Protein AF-A0A945GZ83-F1 (afdb_monomer)

Sequence (172 aa):
MYFPNFFFCGIYFLYLLNDWTFKREKIADWLWWLSKNELFYLAGDCKKDGDCCCRLDLYHNQQLVDTQEKYDELVKSNYTYKRFVPAHTSNKKIAYFNCILLKNGTCQDYSRRPAVCKNFPFSYFLKHSKLPSVCGYTIELKKLNFKIRNKSLQNRIQNMLYLEQERKKSAK

Foldseek 3Di:
DDDFPVVLVVLLVQLVVCVVPPVDPVSVVVSLLVCLVVWKDKDFDFPQQCPLQPFAFDDDPNDTQFAPVSQVVVCVVPVLSVQWDFDADPVRTGRGTGGVQQDPRGRVPVPPDDPSVVCPPVVVCSVPVAHPLDGRIAMDTDDGPDDRPNPSSVVSVVVSVVVRVVSVVSND

Nearest PDB structures (foldseek):
  4r5g-assembly2_A  TM=3.304E-01  e=9.792E+00  Escherichia coli K-12

Radius of gyration: 18.84 Å; Cα contacts (8 Å, |Δi|>4): 181; chains: 1; bounding box: 48×43×45 Å

pLDDT: mean 88.76, std 8.74, range [30.98, 96.44]

Structure (mmCIF, N/CA/C/O backbone):
data_AF-A0A945GZ83-F1
#
_entry.id   AF-A0A945GZ83-F1
#
loop_
_atom_site.group_PDB
_atom_site.id
_atom_site.type_symbol
_atom_site.label_atom_id
_atom_site.label_alt_id
_atom_site.label_comp_id
_atom_site.label_asym_id
_atom_site.label_entity_id
_atom_site.label_seq_id
_atom_site.pdbx_PDB_ins_code
_atom_site.Cartn_x
_atom_site.Cartn_y
_atom_site.Cartn_z
_atom_site.occupancy
_atom_site.B_iso_or_equiv
_atom_site.auth_seq_id
_atom_site.auth_comp_id
_atom_site.auth_asym_id
_atom_site.auth_atom_id
_atom_site.pdbx_PDB_model_num
ATOM 1 N N . MET A 1 1 ? 12.612 13.193 -24.553 1.00 30.98 1 MET A N 1
ATOM 2 C CA . MET A 1 1 ? 13.221 14.101 -23.558 1.00 30.98 1 MET A CA 1
ATOM 3 C C . MET A 1 1 ? 12.315 14.088 -22.328 1.00 30.98 1 MET A C 1
ATOM 5 O O . MET A 1 1 ? 11.289 14.748 -22.334 1.00 30.98 1 MET A O 1
ATOM 9 N N . TYR A 1 2 ? 12.581 13.217 -21.348 1.00 41.03 2 TYR A N 1
ATOM 10 C CA . TYR A 1 2 ? 11.749 13.118 -20.139 1.00 41.03 2 TYR A CA 1
ATOM 11 C C . TYR A 1 2 ? 12.243 14.159 -19.132 1.00 41.03 2 TYR A C 1
ATOM 13 O O . TYR A 1 2 ? 13.334 14.010 -18.578 1.00 41.03 2 TYR A O 1
ATOM 21 N N . PHE A 1 3 ? 11.476 15.236 -18.953 1.00 42.88 3 PHE A N 1
ATOM 22 C CA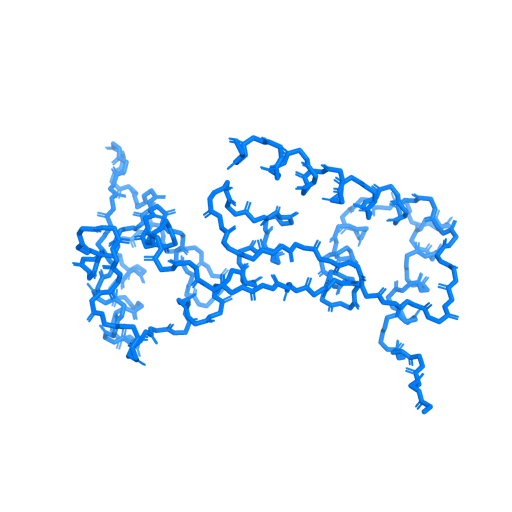 . PHE A 1 3 ? 11.763 16.273 -17.964 1.00 42.88 3 PHE A CA 1
ATOM 23 C C . PHE A 1 3 ? 11.896 15.651 -16.562 1.00 42.88 3 PHE A C 1
ATOM 25 O O . PHE A 1 3 ? 11.139 14.732 -16.234 1.00 42.88 3 PHE A O 1
ATOM 32 N N . PRO A 1 4 ? 12.848 16.105 -15.726 1.00 53.59 4 PRO A N 1
ATOM 33 C CA . PRO A 1 4 ? 12.894 15.688 -14.331 1.00 53.59 4 PRO A CA 1
ATOM 34 C C . PRO A 1 4 ? 11.563 16.045 -13.669 1.00 53.59 4 PRO A C 1
ATOM 36 O O . PRO A 1 4 ? 11.060 17.153 -13.855 1.00 53.59 4 PRO A O 1
ATOM 39 N N . ASN A 1 5 ? 10.981 15.103 -12.924 1.00 68.38 5 ASN A N 1
ATOM 40 C CA . ASN A 1 5 ? 9.695 15.319 -12.277 1.00 68.38 5 ASN A CA 1
ATOM 41 C C . ASN A 1 5 ? 9.861 16.431 -11.229 1.00 68.38 5 ASN A C 1
ATOM 43 O O . ASN A 1 5 ? 10.405 16.191 -10.149 1.00 68.38 5 ASN A O 1
ATOM 47 N N . PHE A 1 6 ? 9.473 17.663 -11.579 1.00 78.38 6 PHE A N 1
ATOM 48 C CA . PHE A 1 6 ? 9.708 18.879 -10.785 1.00 78.38 6 PHE A CA 1
ATOM 49 C C . PHE A 1 6 ? 9.212 18.711 -9.343 1.00 78.38 6 PHE A C 1
ATOM 51 O O . PHE A 1 6 ? 9.852 19.150 -8.388 1.00 78.38 6 PHE A O 1
ATOM 58 N N . PHE A 1 7 ? 8.122 17.961 -9.194 1.00 84.75 7 PHE A N 1
ATOM 59 C CA . PHE A 1 7 ? 7.548 17.585 -7.915 1.00 84.75 7 PHE A CA 1
ATOM 60 C C . PHE A 1 7 ? 8.515 16.783 -7.028 1.00 84.75 7 PHE A C 1
ATOM 62 O O . PHE A 1 7 ? 8.720 17.134 -5.865 1.00 84.75 7 PHE A O 1
ATOM 69 N N . PHE A 1 8 ? 9.187 15.760 -7.572 1.00 88.38 8 PHE A N 1
ATOM 70 C CA . PHE A 1 8 ? 10.154 14.973 -6.804 1.00 88.38 8 PHE A CA 1
ATOM 71 C C . PHE A 1 8 ? 11.386 15.792 -6.410 1.00 88.38 8 PHE A C 1
ATOM 73 O O . PHE A 1 8 ? 11.880 15.644 -5.295 1.00 88.38 8 PHE A O 1
ATOM 80 N N . CYS A 1 9 ? 11.860 16.694 -7.275 1.00 88.00 9 CYS A N 1
ATOM 81 C CA . CYS A 1 9 ? 12.951 17.608 -6.923 1.00 88.00 9 CYS A CA 1
ATOM 82 C C . CYS A 1 9 ? 12.587 18.488 -5.716 1.00 88.00 9 CYS A C 1
ATOM 84 O O . CYS A 1 9 ? 13.418 18.668 -4.826 1.00 88.00 9 CYS A O 1
ATOM 86 N N . GLY A 1 10 ? 11.341 18.972 -5.647 1.00 90.81 10 GLY A N 1
ATOM 87 C CA . GLY A 1 10 ? 10.824 19.705 -4.488 1.00 90.81 10 GLY A CA 1
ATOM 88 C C . GLY A 1 10 ? 10.820 18.861 -3.211 1.00 90.81 10 GLY A C 1
ATOM 89 O O . GLY A 1 10 ? 11.359 19.284 -2.189 1.00 90.81 10 GLY A O 1
ATOM 90 N N . ILE A 1 11 ? 10.297 17.631 -3.274 1.00 91.25 11 ILE A N 1
ATOM 91 C CA . ILE A 1 11 ? 10.312 16.698 -2.131 1.00 91.25 11 ILE A CA 1
ATOM 92 C C . ILE A 1 11 ? 11.752 16.391 -1.689 1.00 91.25 11 ILE A C 1
ATOM 94 O O . ILE A 1 11 ? 12.054 16.376 -0.496 1.00 91.25 11 ILE A O 1
ATOM 98 N N . TYR A 1 12 ? 12.661 16.181 -2.642 1.00 92.06 12 TYR A N 1
ATOM 99 C CA . TYR A 1 12 ? 14.069 15.912 -2.364 1.00 92.06 12 TYR A CA 1
ATOM 100 C C . TYR A 1 12 ? 14.767 17.104 -1.694 1.00 92.06 12 TYR A C 1
ATOM 102 O O . TYR A 1 12 ? 15.531 16.910 -0.749 1.00 92.06 12 TYR A O 1
ATOM 110 N N . PHE A 1 13 ? 14.471 18.335 -2.118 1.00 92.19 13 PHE A N 1
ATOM 111 C CA . PHE A 1 13 ? 14.963 19.538 -1.446 1.00 92.19 13 PHE A CA 1
ATOM 112 C C . PHE A 1 13 ? 14.476 19.615 0.006 1.00 92.19 13 PHE A C 1
ATOM 114 O O . PHE A 1 13 ? 15.276 19.870 0.904 1.00 92.19 13 PHE A O 1
ATOM 121 N N . LEU A 1 14 ? 13.199 19.315 0.262 1.00 92.69 14 LEU A N 1
ATOM 122 C CA . LEU A 1 14 ? 12.659 19.268 1.625 1.00 92.69 14 LEU A CA 1
ATOM 123 C C . LEU A 1 14 ? 13.330 18.188 2.484 1.00 92.69 14 LEU A C 1
ATOM 125 O O . LEU A 1 14 ? 13.537 18.410 3.675 1.00 92.69 14 LEU A O 1
ATOM 129 N N . TYR A 1 15 ? 13.725 17.057 1.894 1.00 90.81 15 TYR A N 1
ATOM 130 C CA . TYR A 1 15 ? 14.535 16.043 2.578 1.00 90.81 15 TYR A CA 1
ATOM 131 C C . TYR A 1 15 ? 15.892 16.594 3.015 1.00 90.81 15 TYR A C 1
ATOM 133 O O . TYR A 1 15 ? 16.298 16.404 4.160 1.00 90.81 15 TYR A O 1
ATOM 141 N N . LEU A 1 16 ? 16.587 17.295 2.113 1.00 91.56 16 LEU A N 1
ATOM 142 C CA . LEU A 1 16 ? 17.870 17.929 2.421 1.00 91.56 16 LEU A CA 1
ATOM 143 C C . LEU A 1 16 ? 17.716 18.996 3.507 1.00 91.56 16 LEU A C 1
ATOM 145 O O . LEU A 1 16 ? 18.527 19.042 4.429 1.00 91.56 16 LEU A O 1
ATOM 149 N N . LEU A 1 17 ? 16.660 19.808 3.423 1.00 92.50 17 LEU A N 1
ATOM 150 C CA . LEU A 1 17 ? 16.357 20.833 4.414 1.00 92.50 17 LEU A CA 1
ATOM 151 C C . LEU A 1 17 ? 16.065 20.209 5.783 1.00 92.50 17 LEU A C 1
ATOM 153 O O . LEU A 1 17 ? 16.664 20.624 6.768 1.00 92.50 17 LEU A O 1
ATOM 157 N N . ASN A 1 18 ? 15.204 19.187 5.848 1.00 91.44 18 ASN A N 1
ATOM 158 C CA . ASN A 1 18 ? 14.887 18.500 7.099 1.00 91.44 18 ASN A CA 1
ATOM 159 C C . ASN A 1 18 ? 16.138 17.908 7.749 1.00 91.44 18 ASN A C 1
ATOM 161 O O . ASN A 1 18 ? 16.347 18.130 8.934 1.00 91.44 18 ASN A O 1
ATOM 165 N N . ASP A 1 19 ? 16.983 17.204 6.999 1.00 86.50 19 ASP A N 1
ATOM 166 C CA . ASP A 1 19 ? 18.188 16.583 7.562 1.00 86.50 19 ASP A CA 1
ATOM 167 C C . ASP A 1 19 ? 19.243 17.617 7.989 1.00 86.50 19 ASP A C 1
ATOM 169 O O . ASP A 1 19 ? 20.012 17.371 8.923 1.00 86.50 19 ASP A O 1
ATOM 173 N N . TRP A 1 20 ? 19.273 18.780 7.331 1.00 88.25 20 TRP A N 1
ATOM 174 C CA . TRP A 1 20 ? 20.184 19.867 7.671 1.00 88.25 20 TRP A CA 1
ATOM 175 C C . TRP A 1 20 ? 19.736 20.645 8.918 1.00 88.25 20 TRP A C 1
ATOM 177 O O . TRP A 1 20 ? 20.552 20.848 9.817 1.00 88.25 20 TRP A O 1
ATOM 187 N N . THR A 1 21 ? 18.459 21.043 9.014 1.00 87.94 21 THR A N 1
ATOM 188 C CA . THR A 1 21 ? 17.977 21.962 10.065 1.00 87.94 21 THR A CA 1
ATOM 189 C C . THR A 1 21 ? 17.174 21.287 11.172 1.00 87.94 21 THR A C 1
ATOM 191 O O . THR A 1 21 ? 17.454 21.494 12.350 1.00 87.94 21 THR A O 1
ATOM 194 N N . PHE A 1 22 ? 16.150 20.508 10.821 1.00 86.44 22 PHE A N 1
ATOM 195 C CA . PHE A 1 22 ? 15.112 20.087 11.768 1.00 86.44 22 PHE A CA 1
ATOM 196 C C . PHE A 1 22 ? 15.361 18.702 12.370 1.00 86.44 22 PHE A C 1
ATOM 198 O O . PHE A 1 22 ? 14.958 18.452 13.505 1.00 86.44 22 PHE A O 1
ATOM 205 N N . LYS A 1 23 ? 15.985 17.801 11.603 1.00 86.38 23 LYS A N 1
ATOM 206 C CA . LYS A 1 23 ? 16.264 16.391 11.919 1.00 86.38 23 LYS A CA 1
ATOM 207 C C . LYS A 1 23 ? 15.058 15.664 12.523 1.00 86.38 23 LYS A C 1
ATOM 209 O O . LYS A 1 23 ? 15.190 14.901 13.477 1.00 86.38 23 LYS A O 1
ATOM 214 N N . ARG A 1 24 ? 13.852 15.925 11.998 1.00 89.88 24 ARG A N 1
ATOM 215 C CA . ARG A 1 24 ? 12.612 15.327 12.518 1.00 89.88 24 ARG A CA 1
ATOM 216 C C . ARG A 1 24 ? 12.210 14.100 11.712 1.00 89.88 24 ARG A C 1
ATOM 218 O O . ARG A 1 24 ? 11.894 14.209 10.528 1.00 89.88 24 ARG A O 1
ATOM 225 N N . GLU A 1 25 ? 12.096 12.963 12.394 1.00 88.38 25 GLU A N 1
ATOM 226 C CA . GLU A 1 25 ? 11.637 11.702 11.791 1.00 88.38 25 GLU A CA 1
ATOM 227 C C . GLU A 1 25 ? 10.223 11.806 11.212 1.00 88.38 25 GLU A C 1
ATOM 229 O O . GLU A 1 25 ? 9.983 11.371 10.094 1.00 88.38 25 GLU A O 1
ATOM 234 N N . LYS A 1 26 ? 9.295 12.488 11.899 1.00 90.12 26 LYS A N 1
ATOM 235 C CA . LYS A 1 26 ? 7.918 12.662 11.395 1.00 90.12 26 LYS A CA 1
ATOM 236 C C . LYS A 1 26 ? 7.860 13.366 10.034 1.00 90.12 26 LYS A C 1
ATOM 238 O O . LYS A 1 26 ? 7.024 13.024 9.202 1.00 90.12 26 LYS A O 1
ATOM 243 N N . ILE A 1 27 ? 8.739 14.344 9.806 1.00 90.50 27 ILE A N 1
ATOM 244 C CA . ILE A 1 27 ? 8.831 15.040 8.516 1.00 90.50 27 ILE A CA 1
ATOM 245 C C . ILE A 1 27 ? 9.442 14.096 7.478 1.00 90.50 27 ILE A C 1
ATOM 247 O O . ILE A 1 27 ? 8.918 13.992 6.372 1.00 90.50 27 ILE A O 1
ATOM 251 N N . ALA A 1 28 ? 10.494 13.357 7.841 1.00 90.62 28 ALA A N 1
ATOM 252 C CA . ALA A 1 28 ? 11.105 12.364 6.962 1.00 90.62 28 ALA A CA 1
ATOM 253 C C . ALA A 1 28 ? 10.126 11.248 6.552 1.00 90.62 28 ALA A C 1
ATOM 255 O O . ALA A 1 28 ? 10.152 10.819 5.401 1.00 90.62 28 ALA A O 1
ATOM 256 N N . ASP A 1 29 ? 9.241 10.804 7.446 1.00 89.50 29 ASP A N 1
ATOM 257 C CA . ASP A 1 29 ? 8.201 9.810 7.155 1.00 89.50 29 ASP A CA 1
ATOM 258 C C . ASP A 1 29 ? 7.107 10.366 6.238 1.00 89.50 29 ASP A C 1
ATOM 260 O O . ASP A 1 29 ? 6.652 9.681 5.320 1.00 89.50 29 ASP A O 1
ATOM 264 N N . TRP A 1 30 ? 6.714 11.625 6.435 1.00 90.06 30 TRP A N 1
ATOM 265 C CA . TRP A 1 30 ? 5.761 12.295 5.553 1.00 90.06 30 TRP A CA 1
ATOM 266 C C . TRP A 1 30 ? 6.335 12.512 4.144 1.00 90.06 30 TRP A C 1
ATOM 268 O O . TRP A 1 30 ? 5.701 12.162 3.147 1.00 90.06 30 TRP A O 1
ATOM 278 N N . LEU A 1 31 ? 7.575 13.000 4.047 1.00 92.38 31 LEU A N 1
ATOM 279 C CA . LEU A 1 31 ? 8.283 13.136 2.771 1.00 92.38 31 LEU A CA 1
ATOM 280 C C . LEU A 1 31 ? 8.519 11.774 2.107 1.00 92.38 31 LEU A C 1
ATOM 282 O O . LEU A 1 31 ? 8.460 11.670 0.879 1.00 92.38 31 LEU A O 1
ATOM 286 N N . TRP A 1 32 ? 8.743 10.719 2.898 1.00 91.25 32 TRP A N 1
ATOM 287 C CA . TRP A 1 32 ? 8.871 9.353 2.392 1.00 91.25 32 TRP A CA 1
ATOM 288 C C . TRP A 1 32 ? 7.577 8.896 1.736 1.00 91.25 32 TRP A C 1
ATOM 290 O O . TRP A 1 32 ? 7.596 8.379 0.619 1.00 91.25 32 TRP A O 1
ATOM 300 N N . TRP A 1 33 ? 6.449 9.121 2.411 1.00 88.88 33 TRP A N 1
ATOM 301 C CA . TRP A 1 33 ? 5.131 8.791 1.888 1.00 88.88 33 TRP A CA 1
ATOM 302 C C . TRP A 1 33 ? 4.884 9.439 0.518 1.00 88.88 33 TRP A C 1
ATOM 304 O O . TRP A 1 33 ? 4.492 8.735 -0.413 1.00 88.88 33 TRP A O 1
ATOM 314 N N . LEU A 1 34 ? 5.224 10.724 0.363 1.00 89.88 34 LEU A N 1
ATOM 315 C CA . LEU A 1 34 ? 5.138 11.437 -0.918 1.00 89.88 34 LEU A CA 1
ATOM 316 C C . LEU A 1 34 ? 6.107 10.883 -1.970 1.00 89.88 34 LEU A C 1
ATOM 318 O O . LEU A 1 34 ? 5.734 10.672 -3.123 1.00 89.88 34 LEU A O 1
ATOM 322 N N . SER A 1 35 ? 7.348 10.606 -1.566 1.00 91.06 35 SER A N 1
ATOM 323 C CA . SER A 1 35 ? 8.406 10.148 -2.471 1.00 91.06 35 SER A CA 1
ATOM 324 C C . SER A 1 35 ? 8.100 8.798 -3.108 1.00 91.06 35 SER A C 1
ATOM 326 O O . SER A 1 35 ? 8.550 8.544 -4.220 1.00 91.06 35 SER A O 1
ATOM 328 N N . LYS A 1 36 ? 7.339 7.918 -2.444 1.00 90.69 36 LYS A N 1
ATOM 329 C CA . LYS A 1 36 ? 7.073 6.566 -2.961 1.00 90.69 36 LYS A CA 1
ATOM 330 C C . LYS A 1 36 ? 6.386 6.563 -4.325 1.00 90.69 36 LYS A C 1
ATOM 332 O O . LYS A 1 36 ? 6.797 5.801 -5.195 1.00 90.69 36 LYS A O 1
ATOM 337 N N . ASN A 1 37 ? 5.392 7.429 -4.518 1.00 86.06 37 ASN A N 1
ATOM 338 C CA . ASN A 1 37 ? 4.690 7.571 -5.800 1.00 86.06 37 ASN A CA 1
ATOM 339 C C . ASN A 1 37 ? 5.616 8.035 -6.922 1.00 86.06 37 ASN A C 1
ATOM 341 O O . ASN A 1 37 ? 5.458 7.642 -8.079 1.00 86.06 37 ASN A O 1
ATOM 345 N N . GLU A 1 38 ? 6.593 8.861 -6.572 1.00 89.69 38 GLU A N 1
ATOM 346 C CA . GLU A 1 38 ? 7.536 9.432 -7.519 1.00 89.69 38 GLU A CA 1
ATOM 347 C C . GLU A 1 38 ? 8.664 8.470 -7.860 1.00 89.69 38 GLU A C 1
ATOM 349 O O . GLU A 1 38 ? 9.049 8.365 -9.022 1.00 89.69 38 GLU A O 1
ATOM 354 N N . LEU A 1 39 ? 9.146 7.728 -6.866 1.00 92.06 39 LEU A N 1
ATOM 355 C CA . LEU A 1 39 ? 10.319 6.872 -6.968 1.00 92.06 39 LEU A CA 1
ATOM 356 C C . LEU A 1 39 ? 10.019 5.473 -7.482 1.00 92.06 39 LEU A C 1
ATOM 358 O O . LEU A 1 39 ? 10.880 4.884 -8.128 1.00 92.06 39 LEU A O 1
ATOM 362 N N . PHE A 1 40 ? 8.835 4.931 -7.207 1.00 93.62 40 PHE A N 1
ATOM 363 C CA . PHE A 1 40 ? 8.530 3.535 -7.497 1.00 93.62 40 PHE A CA 1
ATOM 364 C C . PHE A 1 40 ? 7.337 3.393 -8.427 1.00 93.62 40 PHE A C 1
ATOM 366 O O . PHE A 1 40 ? 6.436 4.231 -8.475 1.00 93.62 40 PHE A O 1
ATOM 373 N N . TYR A 1 41 ? 7.335 2.295 -9.164 1.00 92.75 41 TYR A N 1
ATOM 374 C CA . TYR A 1 41 ? 6.171 1.792 -9.870 1.00 92.75 41 TYR A CA 1
ATOM 375 C C . TYR A 1 41 ? 5.997 0.313 -9.546 1.00 92.75 41 TYR A C 1
ATOM 377 O O . TYR A 1 41 ? 6.915 -0.349 -9.057 1.00 92.75 41 TYR A O 1
ATOM 385 N N . LEU A 1 42 ? 4.791 -0.191 -9.784 1.00 93.19 42 LEU A N 1
ATOM 386 C CA . LEU A 1 42 ? 4.498 -1.607 -9.636 1.00 93.19 42 LEU A CA 1
ATOM 387 C C . LEU A 1 42 ? 4.489 -2.239 -11.024 1.00 93.19 42 LEU A C 1
ATOM 389 O O . LEU A 1 42 ? 3.698 -1.837 -11.874 1.00 93.19 42 LEU A O 1
ATOM 393 N N . ALA A 1 43 ? 5.390 -3.191 -11.242 1.00 92.62 43 ALA A N 1
ATOM 394 C CA . ALA A 1 43 ? 5.476 -3.983 -12.464 1.00 92.62 43 ALA A CA 1
ATOM 395 C C . ALA A 1 43 ? 4.782 -5.339 -12.277 1.00 92.62 43 ALA A C 1
ATOM 397 O O . ALA A 1 43 ? 4.602 -5.790 -11.145 1.00 92.62 43 ALA A O 1
ATOM 398 N N . GLY A 1 44 ? 4.428 -5.997 -13.379 1.00 91.56 44 GLY A N 1
ATOM 399 C CA . GLY A 1 44 ? 3.745 -7.291 -13.376 1.00 91.56 44 GLY A CA 1
ATOM 400 C C . GLY A 1 44 ? 2.223 -7.171 -13.394 1.00 91.56 44 GLY A C 1
ATOM 401 O O . GLY A 1 44 ? 1.672 -6.101 -13.645 1.00 91.56 44 GLY A O 1
ATOM 402 N N . ASP A 1 45 ? 1.556 -8.289 -13.118 1.00 88.94 45 ASP A N 1
ATOM 403 C CA . ASP A 1 45 ? 0.119 -8.441 -13.322 1.00 88.94 45 ASP A CA 1
ATOM 404 C C . ASP A 1 45 ? -0.561 -9.179 -12.170 1.00 88.94 45 ASP A C 1
ATOM 406 O O . ASP A 1 45 ? 0.040 -9.946 -11.413 1.00 88.94 45 ASP A O 1
ATOM 410 N N . CYS A 1 46 ? -1.870 -8.973 -12.049 1.00 86.81 46 CYS A N 1
ATOM 411 C CA . CYS A 1 46 ? -2.690 -9.698 -11.092 1.00 86.81 46 CYS A CA 1
ATOM 412 C C . CYS A 1 46 ? -2.735 -11.195 -11.445 1.00 86.81 46 CYS A C 1
ATOM 414 O O . CYS A 1 46 ? -3.285 -11.576 -12.476 1.00 86.81 46 CYS A O 1
ATOM 416 N N . LYS A 1 47 ? -2.256 -12.051 -10.531 1.00 85.69 47 LYS A N 1
ATOM 417 C CA . LYS A 1 47 ? -2.310 -13.521 -10.652 1.00 85.69 47 LYS A CA 1
ATOM 418 C C . LYS A 1 47 ? -3.708 -14.123 -10.480 1.00 85.69 47 LYS A C 1
ATOM 420 O O . LYS A 1 47 ? -3.882 -15.311 -10.716 1.00 85.69 47 LYS A O 1
ATOM 425 N N . LYS A 1 48 ? -4.698 -13.317 -10.077 1.00 84.88 48 LYS A N 1
ATOM 426 C CA . LYS A 1 48 ? -6.070 -13.758 -9.755 1.00 84.88 48 LYS A CA 1
ATOM 427 C C . LYS A 1 48 ? -6.122 -14.870 -8.689 1.00 84.88 48 LYS A C 1
ATOM 429 O O . LYS A 1 48 ? -7.077 -15.635 -8.672 1.00 84.88 48 LYS A O 1
ATOM 434 N N . ASP A 1 49 ? -5.131 -14.891 -7.798 1.00 82.62 49 ASP A N 1
ATOM 435 C CA . ASP A 1 49 ? -4.964 -15.821 -6.665 1.00 82.62 49 ASP A CA 1
ATOM 436 C C . ASP A 1 49 ? -5.884 -15.519 -5.470 1.00 82.62 49 ASP A C 1
ATOM 438 O O . ASP A 1 49 ? -6.028 -16.329 -4.557 1.00 82.62 49 ASP A O 1
ATOM 442 N N . GLY A 1 50 ? -6.517 -14.344 -5.470 1.00 84.56 50 GLY A N 1
ATOM 443 C CA . GLY A 1 50 ? -7.536 -13.988 -4.494 1.00 84.56 50 GLY A CA 1
ATOM 444 C C . GLY A 1 50 ? -7.000 -13.629 -3.110 1.00 84.56 50 GLY A C 1
ATOM 445 O O . GLY A 1 50 ? -7.812 -13.340 -2.237 1.00 84.56 50 GLY A O 1
ATOM 446 N N . ASP A 1 51 ? -5.682 -13.554 -2.908 1.00 84.62 51 ASP A N 1
ATOM 447 C CA . ASP A 1 51 ? -5.094 -13.148 -1.619 1.00 84.62 51 ASP A CA 1
ATOM 448 C C . ASP A 1 51 ? -5.552 -11.732 -1.231 1.00 84.62 51 ASP A C 1
ATOM 450 O O . ASP A 1 51 ? -5.966 -11.462 -0.107 1.00 84.62 51 ASP A O 1
ATOM 454 N N . CYS A 1 52 ? -5.656 -10.851 -2.231 1.00 86.62 52 CYS A N 1
ATOM 455 C CA . CYS A 1 52 ? -6.204 -9.503 -2.086 1.00 86.62 52 CYS A CA 1
ATOM 456 C C . CYS A 1 52 ? -7.687 -9.447 -1.689 1.00 86.62 52 CYS A C 1
ATOM 458 O O . CYS A 1 52 ? -8.203 -8.367 -1.428 1.00 86.62 52 CYS A O 1
ATOM 460 N N . CYS A 1 53 ? -8.403 -10.572 -1.703 1.00 89.44 53 CYS A N 1
ATOM 461 C CA . CYS A 1 53 ? -9.802 -10.660 -1.288 1.00 89.44 53 CYS A CA 1
ATOM 462 C C . CYS A 1 53 ? -9.954 -11.057 0.189 1.00 89.44 53 CYS A C 1
ATOM 464 O O . CYS A 1 53 ? -11.078 -11.051 0.696 1.00 89.44 53 CYS A O 1
ATOM 466 N N . CYS A 1 54 ? -8.854 -11.383 0.868 1.00 88.56 54 CYS A N 1
ATOM 467 C CA . CYS A 1 54 ? -8.817 -11.853 2.247 1.00 88.56 54 CYS A CA 1
ATOM 468 C C . CYS A 1 54 ? -8.190 -10.802 3.169 1.00 88.56 54 CYS A C 1
ATOM 470 O O . CYS A 1 54 ? -7.277 -10.085 2.767 1.00 88.56 54 CYS A O 1
ATOM 472 N N . ARG A 1 55 ? -8.648 -10.747 4.429 1.00 87.19 55 ARG A N 1
ATOM 473 C CA . ARG A 1 55 ? -8.058 -9.919 5.504 1.00 87.19 55 ARG A CA 1
ATOM 474 C C . ARG A 1 55 ? -7.781 -8.462 5.094 1.00 87.19 55 ARG A C 1
ATOM 476 O O . ARG A 1 55 ? -6.710 -7.915 5.340 1.00 87.19 55 ARG A O 1
ATOM 483 N N . LEU A 1 56 ? -8.764 -7.853 4.444 1.00 88.12 56 LEU A N 1
ATOM 484 C CA . LEU A 1 56 ? -8.718 -6.486 3.940 1.00 88.12 56 LEU A CA 1
ATOM 485 C C . LEU A 1 56 ? -8.944 -5.462 5.055 1.00 88.12 56 LEU A C 1
ATOM 487 O O . LEU A 1 56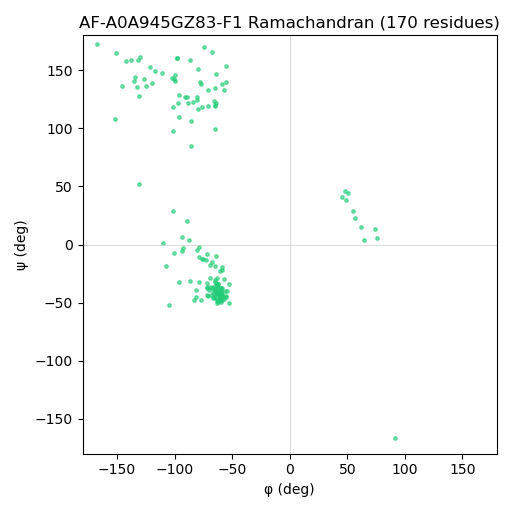 ? -9.871 -5.616 5.848 1.00 88.12 56 LEU A O 1
ATOM 491 N N . ASP A 1 57 ? -8.195 -4.362 5.013 1.00 88.69 57 ASP A N 1
ATOM 492 C CA . ASP A 1 57 ? -8.562 -3.124 5.702 1.00 88.69 57 ASP A CA 1
ATOM 493 C C . ASP A 1 57 ? -9.386 -2.248 4.751 1.00 88.69 57 ASP A C 1
ATOM 495 O O . ASP A 1 57 ? -8.934 -1.927 3.646 1.00 88.69 57 ASP A O 1
ATOM 499 N N . LEU A 1 58 ? -10.569 -1.811 5.183 1.00 90.38 58 LEU A N 1
ATOM 500 C CA . LEU A 1 58 ? -11.369 -0.834 4.445 1.00 90.38 58 LEU A CA 1
ATOM 501 C C . LEU A 1 58 ? -11.251 0.550 5.075 1.00 90.38 58 LEU A C 1
ATOM 503 O O . LEU A 1 58 ? -11.200 0.700 6.294 1.00 90.38 58 LEU A O 1
ATOM 507 N N . TYR A 1 59 ? -11.235 1.565 4.216 1.00 89.12 59 TYR A N 1
ATOM 508 C CA . TYR A 1 59 ? -11.167 2.965 4.609 1.00 89.12 59 TYR A CA 1
ATOM 509 C C . TYR A 1 59 ? -12.324 3.739 3.995 1.00 89.12 59 TYR A C 1
ATOM 511 O O . TYR A 1 59 ? -12.606 3.600 2.805 1.00 89.12 59 TYR A O 1
ATOM 519 N N . HIS A 1 60 ? -12.945 4.594 4.800 1.00 89.44 60 HIS A N 1
ATOM 520 C CA . HIS A 1 60 ? -13.971 5.537 4.376 1.00 89.44 60 HIS A CA 1
ATOM 521 C C . HIS A 1 60 ? -13.597 6.911 4.936 1.00 89.44 60 HIS A C 1
ATOM 523 O O . HIS A 1 60 ? -13.278 7.025 6.115 1.00 89.44 60 HIS A O 1
ATOM 529 N N . ASN A 1 61 ? -13.541 7.942 4.087 1.00 86.12 61 ASN A N 1
ATOM 530 C CA . ASN A 1 61 ? -13.126 9.299 4.480 1.00 86.12 61 ASN A CA 1
ATOM 531 C C . ASN A 1 61 ? -11.794 9.343 5.256 1.00 86.12 61 ASN A C 1
ATOM 533 O O . ASN A 1 61 ? -11.670 10.024 6.267 1.00 86.12 61 ASN A O 1
ATOM 537 N N . GLN A 1 62 ? -10.794 8.587 4.782 1.00 83.56 62 GLN A N 1
ATOM 538 C CA . GLN A 1 62 ? -9.460 8.451 5.397 1.00 83.56 62 GLN A CA 1
ATOM 539 C C . GLN A 1 62 ? -9.448 7.800 6.794 1.00 83.56 62 GLN A C 1
ATOM 541 O O . GLN A 1 62 ? -8.386 7.654 7.395 1.00 83.56 62 GLN A O 1
ATOM 546 N N . GLN A 1 63 ? -10.595 7.340 7.292 1.00 87.69 63 GLN A N 1
ATOM 547 C CA . GLN A 1 63 ? -10.707 6.621 8.553 1.00 87.69 63 GLN A CA 1
ATOM 548 C C . GLN A 1 63 ? -10.817 5.120 8.308 1.00 87.69 63 GLN A C 1
ATOM 550 O O . GLN A 1 63 ? -11.462 4.676 7.356 1.00 87.69 63 GLN A O 1
ATOM 555 N N . LEU A 1 64 ? -10.180 4.337 9.180 1.00 90.94 64 LEU A N 1
ATOM 556 C CA . LEU A 1 64 ? -10.348 2.888 9.192 1.00 90.94 64 LEU A CA 1
ATOM 557 C C . LEU A 1 64 ? -11.801 2.552 9.557 1.00 90.94 64 LEU A C 1
ATOM 559 O O . LEU A 1 64 ? -12.358 3.125 10.501 1.00 90.94 64 LEU A O 1
ATOM 563 N N . VAL A 1 65 ? -12.390 1.621 8.810 1.00 94.38 65 VAL A N 1
ATOM 564 C CA . VAL A 1 65 ? -13.720 1.065 9.074 1.00 94.38 65 VAL A CA 1
ATOM 565 C C . VAL A 1 65 ? -13.575 -0.087 10.066 1.00 94.38 65 VAL A C 1
ATOM 567 O O . VAL A 1 65 ? -13.437 -1.244 9.683 1.00 94.38 65 VAL A O 1
ATOM 570 N N . ASP A 1 66 ? -13.548 0.256 11.349 1.00 95.50 66 ASP A N 1
ATOM 571 C CA . ASP A 1 66 ? -13.312 -0.657 12.475 1.00 95.50 66 ASP A CA 1
ATOM 572 C C . ASP A 1 66 ? -14.557 -0.893 13.351 1.00 95.50 66 ASP A C 1
ATOM 574 O O . ASP A 1 66 ? -14.495 -1.640 14.331 1.00 95.50 66 ASP A O 1
ATOM 578 N N . THR A 1 67 ? -15.695 -0.290 12.997 1.00 96.06 67 THR A N 1
ATOM 579 C CA . THR A 1 67 ? -16.989 -0.473 13.672 1.00 96.06 67 THR A CA 1
ATOM 580 C C . THR A 1 67 ? -18.106 -0.745 12.668 1.00 96.06 67 THR A C 1
ATOM 582 O O . THR A 1 67 ? -17.989 -0.410 11.484 1.00 96.06 67 THR A O 1
ATOM 585 N N . GLN A 1 68 ? -19.197 -1.352 13.142 1.00 95.25 68 GLN A N 1
ATOM 586 C CA . GLN A 1 68 ? -20.351 -1.678 12.305 1.00 95.25 68 GLN A CA 1
ATOM 587 C C . GLN A 1 68 ? -21.008 -0.414 11.733 1.00 95.25 68 GLN A C 1
ATOM 589 O O . GLN A 1 68 ? -21.354 -0.394 10.557 1.00 95.25 68 GLN A O 1
ATOM 594 N N . GLU A 1 69 ? -21.091 0.669 12.510 1.00 95.69 69 GLU A N 1
ATOM 595 C CA . GLU A 1 69 ? -21.694 1.933 12.073 1.00 95.69 69 GLU A CA 1
ATOM 596 C C . GLU A 1 69 ? -20.947 2.520 10.869 1.00 95.69 69 GLU A C 1
ATOM 598 O O . GLU A 1 69 ? -21.558 2.869 9.859 1.00 95.69 69 GLU A O 1
ATOM 603 N N . LYS A 1 70 ? -19.607 2.547 10.926 1.00 96.38 70 LYS A N 1
ATOM 604 C CA . LYS A 1 70 ? -18.772 3.011 9.808 1.00 96.38 70 LYS A CA 1
ATOM 605 C C . LYS A 1 70 ? -18.923 2.127 8.572 1.00 96.38 70 LYS A C 1
ATOM 607 O O . LYS A 1 70 ? -18.838 2.616 7.445 1.00 96.38 70 LYS A O 1
ATOM 612 N N . TYR A 1 71 ? -19.096 0.821 8.768 1.00 96.44 71 TYR A N 1
ATOM 613 C CA . TYR A 1 71 ? -19.311 -0.104 7.661 1.00 96.44 71 TYR A CA 1
ATOM 614 C C . TYR A 1 71 ? -20.670 0.134 7.004 1.00 96.44 71 TYR A C 1
ATOM 616 O O . TYR A 1 71 ? -20.749 0.209 5.778 1.00 96.44 71 TYR A O 1
ATOM 624 N N . ASP A 1 72 ? -21.717 0.341 7.799 1.00 95.94 72 ASP A N 1
ATOM 625 C CA . ASP A 1 72 ? -23.049 0.652 7.291 1.00 95.94 72 ASP A CA 1
ATOM 626 C C . ASP A 1 72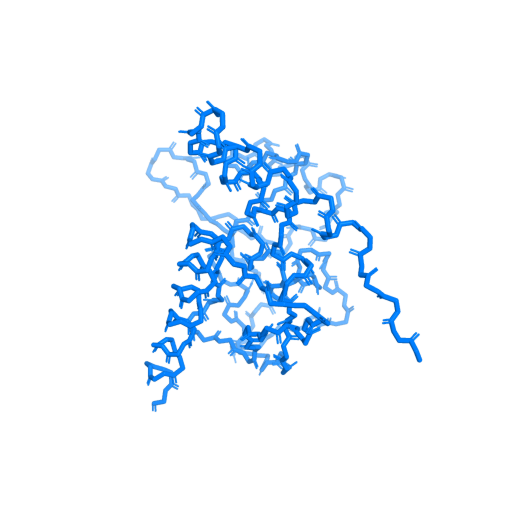 ? -23.052 1.974 6.510 1.00 95.94 72 ASP A C 1
ATOM 628 O O . ASP A 1 72 ? -23.665 2.057 5.446 1.00 95.94 72 ASP A O 1
ATOM 632 N N . GLU A 1 73 ? -22.324 2.994 6.975 1.00 96.12 73 GLU A N 1
ATOM 633 C CA . GLU A 1 73 ? 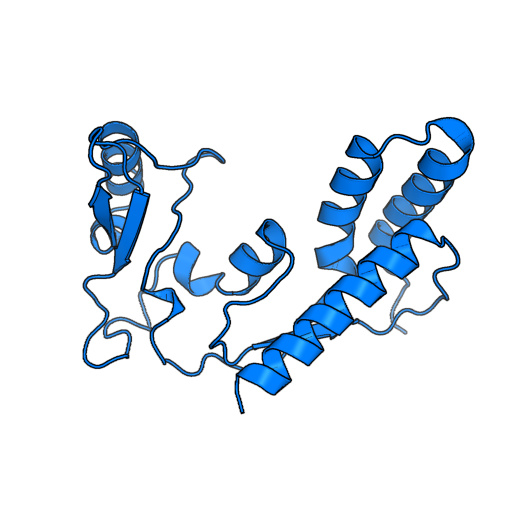-22.110 4.243 6.231 1.00 96.12 73 GLU A CA 1
ATOM 634 C C . GLU A 1 73 ? -21.387 4.023 4.896 1.00 96.12 73 GLU A C 1
ATOM 636 O O . GLU A 1 73 ? -21.810 4.562 3.872 1.00 96.12 73 GLU A O 1
ATOM 641 N N . LEU A 1 74 ? -20.327 3.207 4.880 1.00 95.06 74 LEU A N 1
ATOM 642 C CA . LEU A 1 74 ? -19.598 2.862 3.657 1.00 95.06 74 LEU A CA 1
ATOM 643 C C . LEU A 1 74 ? -20.488 2.108 2.654 1.00 95.06 74 LEU A C 1
ATOM 645 O O . LEU A 1 74 ? -20.444 2.370 1.452 1.00 95.06 74 LEU A O 1
ATOM 649 N N . VAL A 1 75 ? -21.310 1.170 3.125 1.00 95.69 75 VAL A N 1
ATOM 650 C CA . VAL A 1 75 ? -22.237 0.422 2.264 1.00 95.69 75 VAL A CA 1
ATOM 651 C C . VAL A 1 75 ? -23.361 1.324 1.752 1.00 95.69 75 VAL A C 1
ATOM 653 O O . VAL A 1 75 ? -23.755 1.194 0.592 1.00 95.69 75 VAL A O 1
ATOM 656 N N . LYS A 1 76 ? -23.853 2.262 2.573 1.00 95.62 76 LYS A N 1
ATOM 657 C CA . LYS A 1 76 ? -24.828 3.279 2.150 1.00 95.62 76 LYS A CA 1
ATOM 658 C C . LYS A 1 76 ? -24.254 4.203 1.077 1.00 95.62 76 LYS A C 1
ATOM 660 O O . LYS A 1 76 ? -24.957 4.500 0.116 1.00 95.62 76 LYS A O 1
ATOM 665 N N . SER A 1 77 ? -22.996 4.633 1.208 1.00 93.69 77 SER A N 1
ATOM 666 C CA . SER A 1 77 ? -22.355 5.503 0.213 1.00 93.69 77 SER A CA 1
ATOM 667 C C . SER A 1 77 ? -22.039 4.764 -1.088 1.00 93.69 77 SER A C 1
ATOM 669 O O . SER A 1 77 ? -22.127 5.343 -2.172 1.00 93.69 77 SER A O 1
ATOM 671 N N . ASN A 1 78 ? -21.711 3.471 -1.012 1.00 92.00 78 ASN A N 1
ATOM 672 C CA . ASN A 1 78 ? -21.528 2.626 -2.183 1.00 92.00 78 ASN A CA 1
ATOM 673 C C . ASN A 1 78 ? -21.849 1.153 -1.883 1.00 92.00 78 ASN A C 1
ATOM 675 O O . ASN A 1 78 ? -21.049 0.410 -1.308 1.00 92.00 78 ASN A O 1
ATOM 679 N N . TYR A 1 79 ? -22.982 0.688 -2.414 1.00 92.44 79 TYR A N 1
ATOM 680 C CA . TYR A 1 79 ? -23.492 -0.666 -2.183 1.00 92.44 79 TYR A CA 1
ATOM 681 C C . TYR A 1 79 ? -22.531 -1.787 -2.612 1.00 92.44 79 TYR A C 1
ATOM 683 O O . TYR A 1 79 ? -22.600 -2.903 -2.094 1.00 92.44 79 TYR A O 1
ATOM 691 N N . THR A 1 80 ? -21.585 -1.521 -3.524 1.00 92.88 80 THR A N 1
ATOM 692 C CA . THR A 1 80 ? -20.607 -2.537 -3.946 1.00 92.88 80 THR A CA 1
ATOM 693 C C . THR A 1 80 ? -19.742 -3.045 -2.795 1.00 92.88 80 THR A C 1
ATOM 695 O O . THR A 1 80 ? -19.266 -4.178 -2.887 1.00 92.88 80 THR A O 1
ATOM 698 N N . TYR A 1 81 ? -19.587 -2.275 -1.709 1.00 94.12 81 TYR A N 1
ATOM 699 C CA . TYR A 1 81 ? -18.836 -2.675 -0.517 1.00 94.12 81 TYR A CA 1
ATOM 700 C C . TYR A 1 81 ? -19.543 -3.728 0.343 1.00 94.12 81 TYR A C 1
ATOM 702 O O . TYR A 1 81 ? -18.875 -4.397 1.127 1.00 94.12 81 TYR A O 1
ATOM 710 N N . LYS A 1 82 ? -20.841 -3.996 0.125 1.00 94.94 82 LYS A N 1
ATOM 711 C CA . LYS A 1 82 ? -21.563 -5.091 0.800 1.00 94.94 82 LYS A CA 1
ATOM 712 C C . LYS A 1 82 ? -20.943 -6.472 0.541 1.00 94.94 82 LYS A C 1
ATOM 714 O O . LYS A 1 82 ? -21.164 -7.413 1.293 1.00 94.94 82 LYS A O 1
ATOM 719 N N . ARG A 1 83 ? -20.132 -6.604 -0.518 1.00 95.06 83 ARG A N 1
ATOM 720 C CA . ARG A 1 83 ? -19.368 -7.828 -0.808 1.00 95.06 83 ARG A CA 1
ATOM 721 C C . ARG A 1 83 ? -18.299 -8.147 0.243 1.00 95.06 83 ARG A C 1
ATOM 723 O O . ARG A 1 83 ? -17.812 -9.271 0.265 1.00 95.06 83 ARG A O 1
ATOM 730 N N . PHE A 1 84 ? -17.895 -7.176 1.057 1.00 96.00 84 PHE A N 1
ATOM 731 C CA . PHE A 1 84 ? -16.876 -7.342 2.086 1.00 96.00 84 PHE A CA 1
ATOM 732 C C . PHE A 1 84 ? -17.542 -7.622 3.428 1.00 96.00 84 PHE A C 1
ATOM 734 O O . PHE A 1 84 ? -18.162 -6.732 3.998 1.00 96.00 84 PHE A O 1
ATOM 741 N N . VAL A 1 85 ? -17.420 -8.847 3.929 1.00 96.12 85 VAL A N 1
ATOM 742 C CA . VAL A 1 85 ? -17.998 -9.266 5.208 1.00 96.12 85 VAL A CA 1
ATOM 743 C C . VAL A 1 85 ? -16.995 -9.005 6.333 1.00 96.12 85 VAL A C 1
ATOM 745 O O . VAL A 1 85 ? -15.847 -9.451 6.217 1.00 96.12 85 VAL A O 1
ATOM 748 N N . PRO A 1 86 ? -17.396 -8.295 7.403 1.00 96.44 86 PRO A N 1
ATOM 749 C CA . PRO A 1 86 ? -16.525 -8.020 8.538 1.00 96.44 86 PRO A CA 1
ATOM 750 C C . PRO A 1 86 ? -16.268 -9.276 9.376 1.00 96.44 86 PRO A C 1
ATOM 752 O O . PRO A 1 86 ? -17.192 -9.996 9.758 1.00 96.44 86 PRO A O 1
ATOM 755 N N 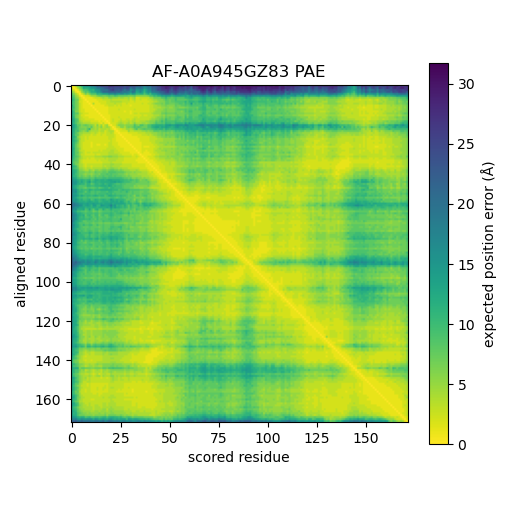. ALA A 1 87 ? -15.003 -9.508 9.713 1.00 95.50 87 ALA A N 1
ATOM 756 C CA . ALA A 1 87 ? -14.594 -10.418 10.771 1.00 95.50 87 ALA A CA 1
ATOM 757 C C . ALA A 1 87 ? -14.359 -9.610 12.049 1.00 95.50 87 ALA A C 1
ATOM 759 O O . ALA A 1 87 ? -13.631 -8.616 12.034 1.00 95.50 87 ALA A O 1
ATOM 760 N N . HIS A 1 88 ? -14.967 -10.038 13.151 1.00 94.81 88 HIS A N 1
ATOM 761 C CA . HIS A 1 88 ? -14.924 -9.302 14.408 1.00 94.81 88 HIS A CA 1
ATOM 762 C C . HIS A 1 88 ? -13.880 -9.878 15.366 1.00 94.81 88 HIS A C 1
ATOM 764 O O . HIS A 1 88 ? -13.659 -11.087 15.425 1.00 94.81 88 HIS A O 1
ATOM 770 N N . THR A 1 89 ? -13.257 -9.003 16.144 1.00 93.25 89 THR A N 1
ATOM 771 C CA . THR A 1 89 ? -12.503 -9.363 17.347 1.00 93.25 89 THR A CA 1
ATOM 772 C C . THR A 1 89 ? -13.452 -9.722 18.498 1.00 93.25 89 THR A C 1
ATOM 774 O O . THR A 1 89 ? -14.654 -9.452 18.459 1.00 93.25 89 THR A O 1
ATOM 777 N N . SER A 1 90 ? -12.901 -10.266 19.587 1.00 90.56 90 SER A N 1
ATOM 778 C CA . SER A 1 90 ? -13.652 -10.581 20.814 1.00 90.56 90 SER A CA 1
ATOM 779 C C . SER A 1 90 ? -14.372 -9.372 21.428 1.00 90.56 90 SER A C 1
ATOM 781 O O . SER A 1 90 ? -15.435 -9.527 22.021 1.00 90.56 90 SER A O 1
ATOM 783 N N . ASN A 1 91 ? -13.843 -8.157 21.248 1.00 91.69 91 ASN A N 1
ATOM 784 C CA . ASN A 1 91 ? -14.460 -6.910 21.712 1.00 91.69 91 ASN A CA 1
ATOM 785 C C . ASN A 1 91 ? -15.431 -6.274 20.695 1.00 91.69 91 ASN A C 1
ATOM 787 O O . ASN A 1 91 ? -15.706 -5.081 20.796 1.00 91.69 91 ASN A O 1
ATOM 791 N N . LYS A 1 92 ? -15.941 -7.046 19.723 1.00 90.81 92 LYS A N 1
ATOM 792 C CA . LYS A 1 92 ? -16.901 -6.605 18.689 1.00 90.81 92 LYS A CA 1
ATOM 793 C C . LYS A 1 92 ? -16.395 -5.499 17.750 1.00 90.81 92 LYS A C 1
ATOM 795 O O . LYS A 1 92 ? -17.195 -4.912 17.028 1.00 90.81 92 LYS A O 1
ATOM 800 N N . LYS A 1 93 ? -15.090 -5.223 17.710 1.00 94.00 93 LYS A N 1
ATOM 801 C CA . LYS A 1 93 ? -14.506 -4.368 16.667 1.00 94.00 93 LYS A CA 1
ATOM 802 C C . LYS A 1 93 ? -14.308 -5.167 15.389 1.00 94.00 93 LYS A C 1
ATOM 804 O O . LYS A 1 93 ? -14.076 -6.373 15.437 1.00 94.00 93 LYS A O 1
ATOM 809 N N . ILE A 1 94 ? -14.370 -4.502 14.246 1.00 95.81 94 ILE A N 1
ATOM 810 C CA . ILE A 1 94 ? -14.038 -5.136 12.974 1.00 95.81 94 ILE A CA 1
ATOM 811 C C . ILE A 1 94 ? -12.514 -5.238 12.886 1.00 95.81 94 ILE A C 1
ATOM 813 O O . ILE A 1 94 ? -11.810 -4.231 12.922 1.00 95.81 94 ILE A O 1
ATOM 817 N N . ALA A 1 95 ? -12.009 -6.466 12.798 1.00 93.31 95 ALA A N 1
ATOM 818 C CA . ALA A 1 95 ? -10.585 -6.757 12.675 1.00 93.31 95 ALA A CA 1
ATOM 819 C C . ALA A 1 95 ? -10.102 -6.603 11.230 1.00 93.31 95 ALA A C 1
ATOM 821 O O . ALA A 1 95 ? -9.028 -6.069 10.986 1.00 93.31 95 ALA A O 1
ATOM 822 N N . TYR A 1 96 ? -10.879 -7.144 10.292 1.00 92.50 96 TYR A N 1
ATOM 823 C CA . TYR A 1 96 ? -10.596 -7.159 8.862 1.00 92.50 96 TYR A CA 1
ATOM 824 C C . TYR A 1 96 ? -11.851 -7.576 8.092 1.00 92.50 96 TYR A C 1
ATOM 826 O O . TYR A 1 96 ? -12.838 -8.027 8.677 1.00 92.50 96 TYR A O 1
ATOM 834 N N . PHE A 1 97 ? -11.795 -7.491 6.767 1.00 94.81 97 PHE A N 1
ATOM 835 C CA . PHE A 1 97 ? -12.871 -7.918 5.881 1.00 94.81 97 PHE A CA 1
ATOM 836 C C . PHE A 1 97 ? -12.448 -9.063 4.961 1.00 94.81 97 PHE A C 1
ATOM 838 O O . PHE A 1 97 ? -11.301 -9.137 4.524 1.00 94.81 97 PHE A O 1
ATOM 845 N N . ASN A 1 98 ? -13.404 -9.919 4.604 1.00 94.62 98 ASN A N 1
ATOM 846 C CA . ASN A 1 98 ? -13.249 -10.921 3.549 1.00 94.62 98 ASN A CA 1
ATOM 847 C C . ASN A 1 98 ? -14.273 -10.675 2.440 1.00 94.62 98 ASN A C 1
ATOM 849 O O . ASN A 1 98 ? -15.433 -10.370 2.708 1.00 94.62 98 ASN A O 1
ATOM 853 N N . CYS A 1 99 ? -13.870 -10.817 1.182 1.00 95.00 99 CYS A N 1
ATOM 854 C CA . CYS A 1 99 ? -14.774 -10.663 0.049 1.00 95.00 99 CYS A CA 1
ATOM 855 C C . CYS A 1 99 ? -15.535 -11.968 -0.227 1.00 95.00 99 CYS A C 1
ATOM 857 O O . CYS A 1 99 ? -14.928 -12.987 -0.547 1.00 95.00 99 CYS A O 1
ATOM 859 N N . ILE A 1 100 ? -16.868 -11.923 -0.214 1.00 94.94 100 ILE A N 1
ATOM 860 C CA . ILE A 1 100 ? -17.734 -13.087 -0.497 1.00 94.94 100 ILE A CA 1
ATOM 861 C C . ILE A 1 100 ? -17.659 -13.570 -1.949 1.00 94.94 100 ILE A C 1
ATOM 863 O O . ILE A 1 100 ? -18.135 -14.652 -2.279 1.00 94.94 100 ILE A O 1
ATOM 867 N N . LEU A 1 101 ? -17.101 -12.748 -2.840 1.00 93.50 101 LEU A N 1
ATOM 868 C CA . LEU A 1 101 ? -16.957 -13.071 -4.260 1.00 93.50 101 LEU A CA 1
ATOM 869 C C . LEU A 1 101 ? -15.664 -13.838 -4.552 1.00 93.50 101 LEU A C 1
ATOM 871 O O . LEU A 1 101 ? -15.368 -14.097 -5.717 1.00 93.50 101 LEU A O 1
ATOM 875 N N . LEU A 1 102 ? -14.886 -14.188 -3.527 1.00 92.56 102 LEU A N 1
ATOM 876 C CA . LEU A 1 102 ? -13.784 -15.131 -3.647 1.00 92.56 102 LEU A CA 1
ATOM 877 C C . LEU A 1 102 ? -14.339 -16.563 -3.635 1.00 92.56 102 LEU A C 1
ATOM 879 O O . LEU A 1 102 ? -14.907 -16.998 -2.637 1.00 92.56 102 LEU A O 1
ATOM 883 N N . LYS A 1 103 ? -14.158 -17.308 -4.729 1.00 90.38 103 LYS A N 1
ATOM 884 C CA . LYS A 1 103 ? -14.463 -18.747 -4.796 1.00 90.38 103 LYS A CA 1
ATOM 885 C C . LYS A 1 103 ? -13.297 -19.492 -5.424 1.00 90.38 103 LYS A C 1
ATOM 887 O O . LYS A 1 103 ? -12.765 -19.027 -6.428 1.00 90.38 103 LYS A O 1
ATOM 892 N N . ASN A 1 104 ? -12.911 -20.626 -4.839 1.00 88.38 104 ASN A N 1
ATOM 893 C CA . ASN A 1 104 ? -11.806 -21.470 -5.314 1.00 88.38 104 ASN A CA 1
ATOM 894 C C . ASN A 1 104 ? -10.511 -20.677 -5.593 1.00 88.38 104 ASN A C 1
ATOM 896 O O . ASN A 1 104 ? -9.840 -20.913 -6.590 1.00 88.38 104 ASN A O 1
ATOM 900 N N . GLY A 1 105 ? -10.198 -19.683 -4.752 1.00 85.56 105 GLY A N 1
ATOM 901 C CA . GLY A 1 105 ? -9.012 -18.837 -4.932 1.00 85.56 105 GLY A CA 1
ATOM 902 C C . GLY A 1 105 ? -9.115 -17.807 -6.063 1.00 85.56 105 GLY A C 1
ATOM 903 O O . GLY A 1 105 ? -8.113 -17.224 -6.443 1.00 85.56 105 GLY A O 1
ATOM 904 N N . THR A 1 106 ? -10.300 -17.543 -6.624 1.00 87.50 106 THR A N 1
ATOM 905 C CA . THR A 1 106 ? -10.466 -16.562 -7.708 1.00 87.50 106 THR A CA 1
ATOM 906 C C . THR A 1 106 ? -11.679 -15.658 -7.496 1.00 87.50 106 THR A C 1
ATOM 908 O O . THR A 1 106 ? -12.753 -16.085 -7.062 1.00 87.50 106 THR A O 1
ATOM 911 N N . CYS A 1 107 ? -11.517 -14.373 -7.825 1.00 89.06 107 CYS A N 1
ATOM 912 C CA . CYS A 1 107 ? -12.594 -13.387 -7.780 1.00 89.06 107 CYS A CA 1
ATOM 913 C C . CYS A 1 107 ? -13.614 -13.637 -8.901 1.00 89.06 107 CYS A C 1
ATOM 915 O O . CYS A 1 107 ? -13.284 -13.534 -10.082 1.00 89.06 107 CYS A O 1
ATOM 917 N N . GLN A 1 108 ? -14.864 -13.897 -8.524 1.00 91.00 108 GLN A N 1
ATOM 918 C CA . GLN A 1 108 ? -15.957 -14.229 -9.446 1.00 91.00 108 GLN A CA 1
ATOM 919 C C . GLN A 1 108 ? -16.566 -13.010 -10.158 1.00 91.00 108 GLN A C 1
ATOM 921 O O . GLN A 1 108 ? -17.338 -13.161 -11.096 1.00 91.00 108 GLN A O 1
ATOM 926 N N . ASP A 1 109 ? -16.230 -11.794 -9.727 1.00 89.69 109 ASP A N 1
ATOM 927 C CA . ASP A 1 109 ? -16.796 -10.545 -10.254 1.00 89.69 109 ASP A CA 1
ATOM 928 C C . ASP A 1 109 ? -15.686 -9.542 -10.590 1.00 89.69 109 ASP A C 1
ATOM 930 O O . ASP A 1 109 ? -15.659 -8.403 -10.119 1.00 89.69 109 ASP A O 1
ATOM 934 N N . TYR A 1 110 ? -14.706 -9.999 -11.372 1.00 86.31 110 TYR A N 1
ATOM 935 C CA . TYR A 1 110 ? -13.490 -9.236 -11.652 1.00 86.31 110 TYR A CA 1
ATOM 936 C C . TYR A 1 110 ? -13.757 -7.926 -12.423 1.00 86.31 110 TYR A C 1
ATOM 938 O O . TYR A 1 110 ? -13.078 -6.922 -12.197 1.00 86.31 110 TYR A O 1
ATOM 946 N N . SER A 1 111 ? -14.748 -7.894 -13.315 1.00 87.38 111 SER A N 1
ATOM 947 C CA . SER A 1 111 ? -15.063 -6.712 -14.136 1.00 87.38 111 SER A CA 1
ATOM 948 C C . SER A 1 111 ? -15.706 -5.576 -13.330 1.00 87.38 111 SER A C 1
ATOM 950 O O . SER A 1 111 ? -15.380 -4.407 -13.540 1.00 87.38 111 SER A O 1
ATOM 952 N N . ARG A 1 112 ? -16.558 -5.900 -12.348 1.00 88.88 112 ARG A N 1
ATOM 953 C CA . ARG A 1 112 ? -17.288 -4.925 -11.512 1.00 88.88 112 ARG A CA 1
ATOM 954 C C . ARG A 1 112 ? -16.657 -4.731 -10.132 1.00 88.88 112 ARG A C 1
ATOM 956 O O . ARG A 1 112 ? -17.333 -4.398 -9.159 1.00 88.88 112 ARG A O 1
ATOM 963 N N . ARG A 1 113 ? -15.340 -4.928 -10.036 1.00 89.69 113 ARG A N 1
ATOM 964 C CA . ARG A 1 113 ? -14.578 -4.710 -8.801 1.00 89.69 113 ARG A CA 1
ATOM 965 C C . ARG A 1 113 ? -14.702 -3.256 -8.309 1.00 89.69 113 ARG A C 1
ATOM 967 O O . ARG A 1 113 ? -14.593 -2.334 -9.125 1.00 89.69 113 ARG A O 1
ATOM 974 N N . PRO A 1 114 ? -14.873 -3.030 -6.993 1.00 90.12 114 PRO A N 1
ATOM 975 C CA . PRO A 1 114 ? -14.875 -1.688 -6.417 1.00 90.12 114 PRO A CA 1
ATOM 976 C C . PRO A 1 114 ? -13.486 -1.042 -6.504 1.00 90.12 114 PRO A C 1
ATOM 978 O O . PRO A 1 114 ? -12.481 -1.721 -6.738 1.00 90.12 114 PRO A O 1
ATOM 981 N N . ALA A 1 115 ? -13.422 0.274 -6.283 1.00 86.94 115 ALA A N 1
ATOM 982 C CA . ALA A 1 115 ? -12.187 1.056 -6.389 1.00 86.94 115 ALA A CA 1
ATOM 983 C C . ALA A 1 115 ? -11.048 0.493 -5.522 1.00 86.94 115 ALA A C 1
ATOM 985 O O . ALA A 1 115 ? -9.923 0.385 -6.000 1.00 86.94 115 ALA A O 1
ATOM 986 N N . VAL A 1 116 ? -11.346 0.039 -4.297 1.00 87.25 116 VAL A N 1
ATOM 987 C CA . VAL A 1 116 ? -10.351 -0.589 -3.407 1.00 87.25 116 VAL A CA 1
ATOM 988 C C . VAL A 1 116 ? -9.660 -1.797 -4.054 1.00 87.25 116 VAL A C 1
ATOM 990 O O . VAL A 1 116 ? -8.446 -1.935 -3.951 1.00 87.25 116 VAL A O 1
ATOM 993 N N . CYS A 1 117 ? -10.405 -2.625 -4.793 1.00 89.12 117 CYS A N 1
ATOM 994 C CA . CYS A 1 117 ? -9.867 -3.794 -5.488 1.00 89.12 117 CYS A CA 1
ATOM 995 C C . CYS A 1 117 ? -9.145 -3.429 -6.790 1.00 89.12 117 CYS A C 1
ATOM 997 O O . CYS A 1 117 ? -8.213 -4.125 -7.179 1.00 89.12 117 CYS A O 1
ATOM 999 N N . LYS A 1 118 ? -9.590 -2.377 -7.490 1.00 87.88 118 LYS A N 1
ATOM 1000 C CA . LYS A 1 118 ? -8.947 -1.894 -8.726 1.00 87.88 118 LYS A CA 1
ATOM 1001 C C . LYS A 1 118 ? -7.610 -1.213 -8.444 1.00 87.88 118 LYS A C 1
ATOM 1003 O O . LYS A 1 118 ? -6.667 -1.397 -9.200 1.00 87.88 118 LYS A O 1
ATOM 1008 N N . ASN A 1 119 ? -7.533 -0.480 -7.338 1.00 87.62 119 ASN A N 1
ATOM 1009 C CA . ASN A 1 119 ? -6.324 0.213 -6.897 1.00 87.62 119 ASN A CA 1
ATOM 1010 C C . ASN A 1 119 ? -5.340 -0.720 -6.179 1.00 87.62 119 ASN A C 1
ATOM 1012 O O . ASN A 1 119 ? -4.247 -0.294 -5.811 1.00 87.62 119 ASN A O 1
ATOM 1016 N N . PHE A 1 120 ? -5.711 -1.979 -5.946 1.00 88.19 120 PHE A N 1
ATOM 1017 C CA . PHE A 1 120 ? -4.813 -2.971 -5.382 1.00 88.19 120 PHE A CA 1
ATOM 1018 C C . PHE A 1 120 ? -3.837 -3.485 -6.456 1.00 88.19 120 PHE A C 1
ATOM 1020 O O . PHE A 1 120 ? -4.273 -3.767 -7.571 1.00 88.19 120 PHE A O 1
ATOM 1027 N N . PRO A 1 121 ? -2.542 -3.672 -6.138 1.00 90.62 121 PRO A N 1
ATOM 1028 C CA . PRO A 1 121 ? -1.917 -3.531 -4.817 1.00 90.62 121 PRO A CA 1
ATOM 1029 C C . PRO A 1 121 ? -1.308 -2.151 -4.535 1.00 90.62 121 PRO A C 1
ATOM 1031 O O . PRO A 1 121 ? -0.670 -1.970 -3.501 1.00 90.62 121 PRO A O 1
ATOM 1034 N N . PHE A 1 122 ? -1.495 -1.168 -5.415 1.00 88.19 122 PHE A N 1
ATOM 1035 C CA . PHE A 1 122 ? -0.905 0.165 -5.272 1.00 88.19 122 PHE A CA 1
ATOM 1036 C C . PHE A 1 122 ? -1.314 0.879 -3.975 1.00 88.19 122 PHE A C 1
ATOM 1038 O O . PHE A 1 122 ? -0.462 1.414 -3.266 1.00 88.19 122 PHE A O 1
ATOM 1045 N N . SER A 1 123 ? -2.595 0.817 -3.603 1.00 83.69 123 SER A N 1
ATOM 1046 C CA . SER A 1 123 ? -3.091 1.354 -2.327 1.00 83.69 123 SER A CA 1
ATOM 1047 C C . SER A 1 123 ? -2.418 0.701 -1.112 1.00 83.69 123 SER A C 1
ATOM 1049 O O . SER A 1 123 ? -2.015 1.390 -0.173 1.00 83.69 123 SER A O 1
ATOM 1051 N N . TYR A 1 124 ? -2.237 -0.622 -1.150 1.00 86.12 124 TYR A N 1
ATOM 1052 C CA . TYR A 1 124 ? -1.555 -1.382 -0.103 1.00 86.12 124 TYR A CA 1
ATOM 1053 C C . TYR A 1 124 ? -0.071 -1.001 -0.015 1.00 86.12 124 TYR A C 1
ATOM 1055 O O . TYR A 1 124 ? 0.435 -0.716 1.072 1.00 86.12 124 TYR A O 1
ATOM 1063 N N . PHE A 1 125 ? 0.611 -0.905 -1.158 1.00 89.12 125 PHE A N 1
ATOM 1064 C CA . PHE A 1 125 ? 2.003 -0.466 -1.249 1.00 89.12 125 PHE A CA 1
ATOM 1065 C C . PHE A 1 125 ? 2.211 0.937 -0.659 1.00 89.12 125 PHE A C 1
ATOM 1067 O O . PHE A 1 125 ? 3.126 1.154 0.142 1.00 89.12 125 PHE A O 1
ATOM 1074 N N . LEU A 1 126 ? 1.341 1.895 -0.981 1.00 83.88 126 LEU A N 1
ATOM 1075 C CA . LEU A 1 126 ? 1.471 3.253 -0.454 1.00 83.88 126 LEU A CA 1
ATOM 1076 C C . LEU A 1 126 ? 1.295 3.340 1.056 1.00 83.88 126 LEU A C 1
ATOM 1078 O O . LEU A 1 126 ? 1.935 4.171 1.700 1.00 83.88 126 LEU A O 1
ATOM 1082 N N . LYS A 1 127 ? 0.485 2.464 1.6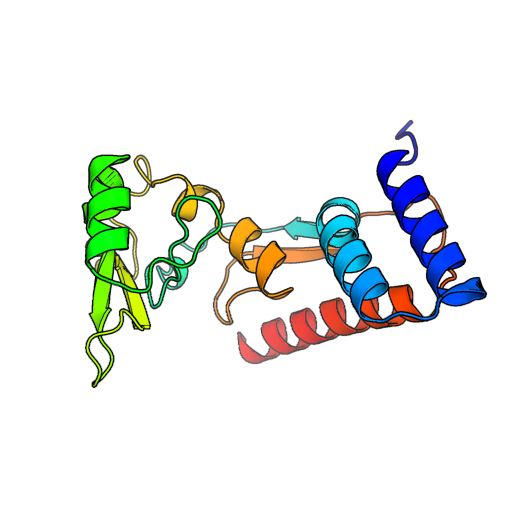39 1.00 81.75 127 LYS A N 1
ATOM 1083 C CA . LYS A 1 127 ? 0.279 2.430 3.084 1.00 81.75 127 LYS A CA 1
ATOM 1084 C C . LYS A 1 127 ? 1.379 1.649 3.805 1.00 81.75 127 LYS A C 1
ATOM 1086 O O . LYS A 1 127 ? 1.955 2.146 4.765 1.00 81.75 127 LYS A O 1
ATOM 1091 N N . HIS A 1 128 ? 1.709 0.453 3.326 1.00 84.62 128 HIS A N 1
ATOM 1092 C CA . HIS A 1 128 ? 2.566 -0.492 4.048 1.00 84.62 128 HIS A CA 1
ATOM 1093 C C . HIS A 1 128 ? 4.019 -0.522 3.563 1.00 84.62 128 HIS A C 1
ATOM 1095 O O . HIS A 1 128 ? 4.853 -1.170 4.187 1.00 84.62 128 HIS A O 1
ATOM 1101 N N . SER A 1 129 ? 4.340 0.177 2.469 1.00 88.19 129 SER A N 1
ATOM 1102 C CA . SER A 1 129 ? 5.669 0.179 1.833 1.00 88.19 129 SER A CA 1
ATOM 1103 C C . SER A 1 129 ? 6.162 -1.219 1.429 1.00 88.19 129 SER A C 1
ATOM 1105 O O . SER A 1 129 ? 7.361 -1.438 1.299 1.00 88.19 129 SER A O 1
ATOM 1107 N N . LYS A 1 130 ? 5.235 -2.162 1.245 1.00 90.12 130 LYS A N 1
ATOM 1108 C CA . LYS A 1 130 ? 5.479 -3.548 0.837 1.00 90.12 130 LYS A CA 1
ATOM 1109 C C . LYS A 1 130 ? 4.277 -4.077 0.063 1.00 90.12 130 LYS A C 1
ATOM 1111 O O . LYS A 1 130 ? 3.196 -3.493 0.136 1.00 90.12 130 LYS A O 1
ATOM 1116 N N . LEU A 1 131 ? 4.460 -5.185 -0.642 1.00 90.38 131 LEU A N 1
ATOM 1117 C CA . LEU A 1 131 ? 3.376 -5.960 -1.243 1.00 90.38 131 LEU A CA 1
ATOM 1118 C C . LEU A 1 131 ? 3.011 -7.154 -0.341 1.00 90.38 131 LEU A C 1
ATOM 1120 O O . LEU A 1 131 ? 3.825 -7.544 0.503 1.00 90.38 131 LEU A O 1
ATOM 1124 N N . PRO A 1 132 ? 1.809 -7.739 -0.495 1.00 86.69 132 PRO A N 1
ATOM 1125 C CA . PRO A 1 132 ? 1.482 -9.024 0.120 1.00 86.69 132 PRO A CA 1
ATOM 1126 C C . PRO A 1 132 ? 2.498 -10.101 -0.269 1.00 86.69 132 PRO A C 1
ATOM 1128 O O . PRO A 1 132 ? 3.107 -10.024 -1.341 1.00 86.69 132 PRO A O 1
ATOM 1131 N N . SER A 1 133 ? 2.661 -11.111 0.589 1.00 81.94 133 SER A N 1
ATOM 1132 C CA . SER A 1 133 ? 3.598 -12.223 0.369 1.00 81.94 133 SER A CA 1
ATOM 1133 C C . SER A 1 133 ? 3.369 -12.872 -0.993 1.00 81.94 133 SER A C 1
ATOM 1135 O O . SER A 1 133 ? 4.298 -12.962 -1.799 1.00 81.94 133 SER A O 1
ATOM 1137 N N . VAL A 1 134 ? 2.113 -13.209 -1.287 1.00 84.06 134 VAL A N 1
ATOM 1138 C CA . VAL A 1 134 ? 1.680 -13.756 -2.570 1.00 84.06 134 VAL A CA 1
ATOM 1139 C C . VAL A 1 134 ? 1.031 -12.637 -3.380 1.00 84.06 134 VAL A C 1
ATOM 1141 O O . VAL A 1 134 ? -0.115 -12.258 -3.179 1.00 84.06 134 VAL A O 1
ATOM 1144 N N . CYS A 1 135 ? 1.810 -12.041 -4.279 1.00 87.69 135 CYS A N 1
ATOM 1145 C CA . CYS A 1 135 ? 1.330 -11.013 -5.192 1.00 87.69 135 CYS A CA 1
ATOM 1146 C C . CYS A 1 135 ? 2.064 -11.143 -6.526 1.00 87.69 135 CYS A C 1
ATOM 1148 O O . CYS A 1 135 ? 3.279 -11.362 -6.554 1.00 87.69 135 CYS A O 1
ATOM 1150 N N . GLY A 1 136 ? 1.325 -11.029 -7.631 1.00 88.69 136 GLY A N 1
ATOM 1151 C CA . GLY A 1 136 ? 1.890 -11.051 -8.983 1.00 88.69 136 GLY A CA 1
ATOM 1152 C C . GLY A 1 136 ? 2.611 -9.771 -9.397 1.00 88.69 136 GLY A C 1
ATOM 1153 O O . GLY A 1 136 ? 3.358 -9.785 -10.371 1.00 88.69 136 GLY A O 1
ATOM 1154 N N . TYR A 1 137 ? 2.435 -8.699 -8.628 1.00 92.56 137 TYR A N 1
ATOM 1155 C CA . TYR A 1 137 ? 3.149 -7.449 -8.829 1.00 92.56 137 TYR A CA 1
ATOM 1156 C C . TYR A 1 137 ? 4.495 -7.445 -8.102 1.00 92.56 137 TYR A C 1
ATOM 1158 O O . TYR A 1 137 ? 4.708 -8.168 -7.119 1.00 92.56 137 TYR A O 1
ATOM 1166 N N . THR A 1 138 ? 5.389 -6.576 -8.562 1.00 93.19 138 THR A N 1
ATOM 1167 C CA . THR A 1 138 ? 6.701 -6.335 -7.967 1.00 93.19 138 THR A CA 1
ATOM 1168 C C . THR A 1 138 ? 6.992 -4.848 -7.865 1.00 93.19 138 THR A C 1
ATOM 1170 O O . THR A 1 138 ? 6.622 -4.079 -8.751 1.00 93.19 138 THR A O 1
ATOM 1173 N N . ILE A 1 139 ? 7.667 -4.442 -6.792 1.00 94.69 139 ILE A N 1
ATOM 1174 C CA . ILE A 1 139 ? 8.083 -3.048 -6.599 1.00 94.69 139 ILE A CA 1
ATOM 1175 C C . ILE A 1 139 ? 9.356 -2.803 -7.409 1.00 94.69 139 I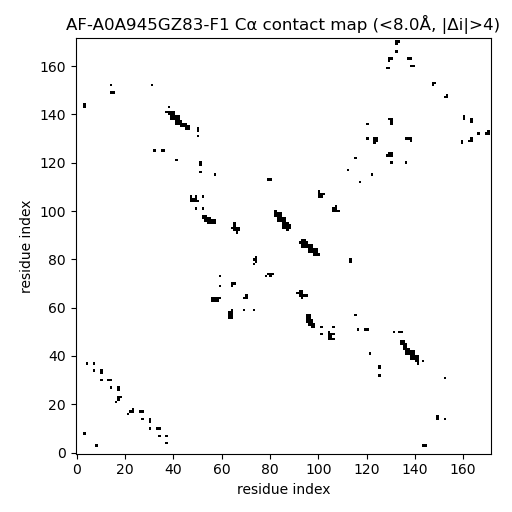LE A C 1
ATOM 1177 O O . ILE A 1 139 ? 10.353 -3.500 -7.212 1.00 94.69 139 ILE A O 1
ATOM 1181 N N . GLU A 1 140 ? 9.340 -1.802 -8.287 1.00 93.62 140 GLU A N 1
ATOM 1182 C CA . GLU A 1 140 ? 10.503 -1.409 -9.082 1.00 93.62 140 GLU A CA 1
ATOM 1183 C C . GLU A 1 140 ? 10.814 0.080 -8.938 1.00 93.62 140 GLU A C 1
ATOM 1185 O O . GLU A 1 140 ? 9.921 0.925 -8.837 1.00 93.62 140 GLU A O 1
ATOM 1190 N N . LEU A 1 141 ? 12.109 0.401 -8.909 1.00 93.19 141 LEU A N 1
ATOM 1191 C CA . LEU A 1 141 ? 12.592 1.774 -8.836 1.00 93.19 141 LEU A CA 1
ATOM 1192 C C . LEU A 1 141 ? 12.550 2.400 -10.234 1.00 93.19 141 LEU A C 1
ATOM 1194 O O . LEU A 1 141 ? 13.126 1.864 -11.182 1.00 93.19 141 LEU A O 1
ATOM 1198 N N . LYS A 1 142 ? 11.907 3.561 -10.364 1.00 92.00 142 LYS A N 1
ATOM 1199 C CA . LYS A 1 142 ? 11.923 4.341 -11.603 1.00 92.00 142 LYS A CA 1
ATOM 1200 C C . LYS A 1 142 ? 13.342 4.806 -11.914 1.00 92.00 142 LYS A C 1
ATOM 1202 O O . LYS A 1 142 ? 14.119 5.144 -11.020 1.00 92.00 142 LYS A O 1
ATOM 1207 N N . LYS A 1 143 ? 13.667 4.899 -13.204 1.00 88.69 143 LYS A N 1
ATOM 1208 C CA . LYS A 1 143 ? 14.899 5.561 -13.642 1.00 88.69 143 LYS A CA 1
ATOM 1209 C C . LYS A 1 143 ? 14.844 7.039 -13.263 1.00 88.69 143 LYS A C 1
ATOM 1211 O O . LYS A 1 143 ? 13.947 7.760 -13.690 1.00 88.69 143 LYS A O 1
ATOM 1216 N N . LEU A 1 144 ? 15.824 7.476 -12.480 1.00 84.50 144 LEU A N 1
ATOM 1217 C CA . LEU A 1 144 ? 16.012 8.877 -12.129 1.00 84.50 144 LEU A CA 1
ATOM 1218 C C . LEU A 1 144 ? 17.099 9.482 -13.012 1.00 84.50 144 LEU A C 1
ATOM 1220 O O . LEU A 1 144 ? 18.131 8.861 -13.256 1.00 84.50 144 LEU A O 1
ATOM 1224 N N . ASN A 1 145 ? 16.891 10.725 -13.434 1.00 83.56 145 ASN A N 1
ATOM 1225 C CA . ASN A 1 145 ? 17.871 11.488 -14.214 1.00 83.56 145 ASN A CA 1
ATOM 1226 C C . ASN A 1 145 ? 18.994 12.084 -13.346 1.00 83.56 145 ASN A C 1
ATOM 1228 O O . ASN A 1 145 ? 19.892 12.746 -13.855 1.00 83.56 145 ASN A O 1
ATOM 1232 N N . PHE A 1 146 ? 18.937 11.886 -12.028 1.00 83.12 146 PHE A N 1
ATOM 1233 C CA . PHE A 1 146 ? 19.926 12.382 -11.083 1.00 83.12 146 PHE A CA 1
ATOM 1234 C C . PHE A 1 146 ? 20.175 11.367 -9.970 1.00 83.12 146 PHE A C 1
ATOM 1236 O O . PHE A 1 146 ? 19.343 10.509 -9.672 1.00 83.12 146 PHE A O 1
ATOM 1243 N N . LYS A 1 147 ? 21.337 11.488 -9.326 1.00 86.50 147 LYS A N 1
ATOM 1244 C CA . LYS A 1 147 ? 21.721 10.631 -8.205 1.00 86.50 147 LYS A CA 1
ATOM 1245 C C . LYS A 1 147 ? 21.214 11.222 -6.894 1.00 86.50 147 LYS A C 1
ATOM 1247 O O . LYS A 1 147 ? 21.606 12.326 -6.517 1.00 86.50 147 LYS A O 1
ATOM 1252 N N . ILE A 1 148 ? 20.405 10.458 -6.167 1.00 89.62 148 ILE A N 1
ATOM 1253 C CA . ILE A 1 148 ? 20.043 10.767 -4.780 1.00 89.62 148 ILE A CA 1
ATOM 1254 C C . ILE A 1 148 ? 21.314 10.662 -3.933 1.00 89.62 148 ILE A C 1
ATOM 1256 O O . ILE A 1 148 ? 21.970 9.623 -3.959 1.00 89.62 148 ILE A O 1
ATOM 1260 N N . ARG A 1 149 ? 21.680 11.726 -3.210 1.00 89.31 149 ARG A N 1
ATOM 1261 C CA . ARG A 1 149 ? 22.872 11.775 -2.335 1.00 89.31 149 ARG A CA 1
ATOM 1262 C C . ARG A 1 149 ? 22.531 11.756 -0.845 1.00 89.31 149 ARG A C 1
ATOM 1264 O O . ARG A 1 149 ? 23.399 11.466 -0.029 1.00 89.31 149 ARG A O 1
ATOM 1271 N N . ASN A 1 150 ? 21.289 12.073 -0.492 1.00 90.25 150 ASN A N 1
ATOM 1272 C CA . ASN A 1 150 ? 20.823 12.041 0.887 1.00 90.25 150 ASN A CA 1
ATOM 1273 C C . ASN A 1 150 ? 20.847 10.600 1.440 1.00 90.25 150 ASN A C 1
ATOM 1275 O O . ASN A 1 150 ? 20.171 9.724 0.897 1.00 90.25 150 ASN A O 1
ATOM 1279 N N . LYS A 1 151 ? 21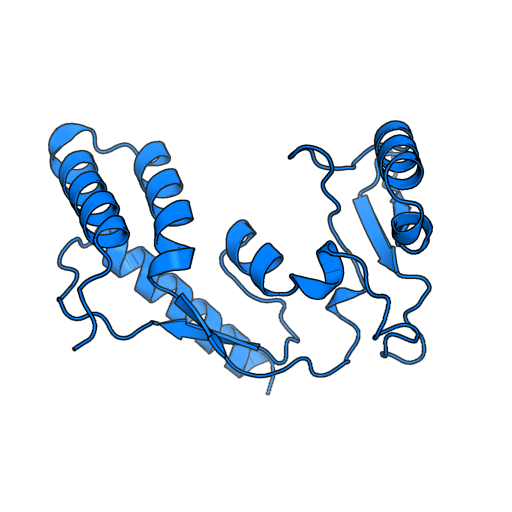.615 10.362 2.514 1.00 89.50 151 LYS A N 1
ATOM 1280 C CA . LYS A 1 151 ? 21.792 9.024 3.110 1.00 89.50 151 LYS A CA 1
ATOM 1281 C C . LYS A 1 151 ? 20.495 8.465 3.704 1.00 89.50 151 LYS A C 1
ATOM 1283 O O . LYS A 1 151 ? 20.225 7.281 3.538 1.00 89.50 151 LYS A O 1
ATOM 1288 N N . SER A 1 152 ? 19.682 9.302 4.355 1.00 88.50 152 SER A N 1
ATOM 1289 C CA . SER A 1 152 ? 18.404 8.884 4.955 1.00 88.50 152 SER A CA 1
ATOM 1290 C C . SER A 1 152 ? 17.452 8.317 3.896 1.00 88.50 152 SER A C 1
ATOM 1292 O O . SER A 1 152 ? 16.960 7.192 4.016 1.00 88.50 152 SER A O 1
ATOM 1294 N N . LEU A 1 153 ? 17.277 9.042 2.789 1.00 91.19 153 LEU A N 1
ATOM 1295 C CA . LEU A 1 153 ? 16.454 8.611 1.665 1.00 91.19 153 LEU A CA 1
ATOM 1296 C C . LEU A 1 153 ? 17.040 7.381 0.954 1.00 91.19 153 LEU A C 1
ATOM 1298 O O . LEU A 1 153 ? 16.293 6.461 0.626 1.00 91.19 153 LEU A O 1
ATOM 1302 N N . GLN A 1 154 ? 18.362 7.323 0.753 1.00 92.81 154 GLN A N 1
ATOM 1303 C CA . GLN A 1 154 ? 19.022 6.135 0.191 1.00 92.81 154 GLN A CA 1
ATOM 1304 C C . GLN A 1 154 ? 18.751 4.883 1.030 1.00 92.81 154 GLN A C 1
ATOM 1306 O O . GLN A 1 154 ? 18.358 3.862 0.470 1.00 92.81 154 GLN A O 1
ATOM 1311 N N . ASN A 1 155 ? 18.890 4.975 2.354 1.00 92.00 155 ASN A N 1
ATOM 1312 C CA . ASN A 1 155 ? 18.637 3.858 3.261 1.00 92.00 155 ASN A CA 1
ATOM 1313 C C . ASN A 1 155 ? 17.181 3.381 3.174 1.00 92.00 155 ASN A C 1
ATOM 1315 O O . ASN A 1 155 ? 16.927 2.179 3.131 1.00 92.00 155 ASN A O 1
ATOM 1319 N N . ARG A 1 156 ? 16.215 4.307 3.091 1.00 92.94 156 ARG A N 1
ATOM 1320 C CA . ARG A 1 156 ? 14.786 3.974 2.943 1.00 92.94 156 ARG A CA 1
ATOM 1321 C C . ARG A 1 156 ? 14.498 3.253 1.622 1.00 92.94 156 ARG A C 1
ATOM 1323 O O . ARG A 1 156 ? 13.788 2.248 1.619 1.00 92.94 156 ARG A O 1
ATOM 1330 N N . ILE A 1 157 ? 15.093 3.718 0.521 1.00 94.12 157 ILE A N 1
ATOM 1331 C CA . ILE A 1 157 ? 14.995 3.065 -0.794 1.00 94.12 157 ILE A CA 1
ATOM 1332 C C . ILE A 1 157 ? 15.617 1.665 -0.753 1.00 94.12 157 ILE A C 1
ATOM 1334 O O . ILE A 1 157 ? 14.977 0.700 -1.165 1.00 94.12 157 ILE A O 1
ATOM 1338 N N . GLN A 1 158 ? 16.842 1.541 -0.240 1.00 93.88 158 GLN A N 1
ATOM 1339 C CA . GLN A 1 158 ? 17.552 0.263 -0.158 1.00 93.88 158 GLN A CA 1
ATOM 1340 C C . GLN A 1 158 ? 16.804 -0.752 0.702 1.00 93.88 158 GLN A C 1
ATOM 1342 O O . GLN A 1 158 ? 16.646 -1.891 0.278 1.00 93.88 158 GLN A O 1
ATOM 1347 N N . ASN A 1 159 ? 1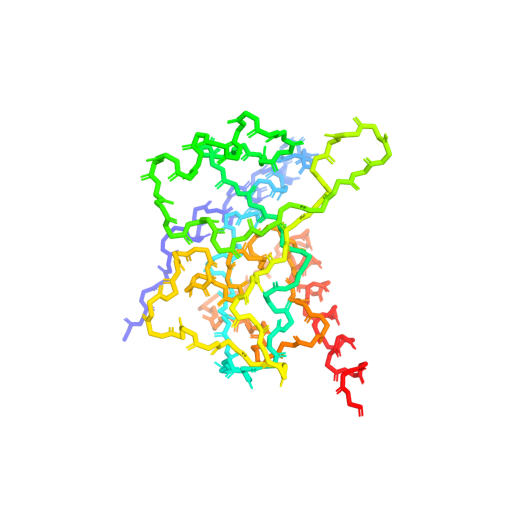6.292 -0.334 1.862 1.00 93.38 159 ASN A N 1
ATOM 1348 C CA . ASN A 1 159 ? 15.502 -1.198 2.734 1.00 93.38 159 ASN A CA 1
ATOM 1349 C C . ASN A 1 159 ? 14.250 -1.725 2.013 1.00 93.38 159 ASN A C 1
ATOM 1351 O O . ASN A 1 159 ? 13.991 -2.923 2.015 1.00 93.38 159 ASN A O 1
ATOM 1355 N N . MET A 1 160 ? 13.510 -0.863 1.309 1.00 93.19 160 MET A N 1
ATOM 1356 C CA . MET A 1 160 ? 12.342 -1.302 0.537 1.00 93.19 160 MET A CA 1
ATOM 1357 C C . MET A 1 160 ? 12.709 -2.322 -0.550 1.00 93.19 160 MET A C 1
ATOM 1359 O O . MET A 1 160 ? 12.037 -3.344 -0.686 1.00 93.19 160 MET A O 1
ATOM 1363 N N . LEU A 1 161 ? 13.773 -2.061 -1.315 1.00 93.25 161 LEU A N 1
ATOM 1364 C CA . LEU A 1 161 ? 14.233 -2.977 -2.362 1.00 93.25 161 LEU A CA 1
ATOM 1365 C C . LEU A 1 161 ? 14.719 -4.310 -1.778 1.00 93.25 161 LEU A C 1
ATOM 1367 O O . LEU A 1 161 ? 14.446 -5.360 -2.353 1.00 93.25 161 LEU A O 1
ATOM 1371 N N . TYR A 1 162 ? 15.386 -4.276 -0.626 1.00 93.88 162 TYR A N 1
ATOM 1372 C CA . TYR A 1 162 ? 15.800 -5.467 0.110 1.00 93.88 162 TYR A CA 1
ATOM 1373 C C . TYR A 1 162 ? 14.593 -6.299 0.566 1.00 93.88 162 TYR A C 1
ATOM 1375 O O . TYR A 1 162 ? 14.528 -7.491 0.276 1.00 93.88 162 TYR A O 1
ATOM 1383 N N . LEU A 1 163 ? 13.591 -5.675 1.193 1.00 92.25 163 LEU A N 1
ATOM 1384 C CA . LEU A 1 163 ? 12.367 -6.363 1.623 1.00 92.25 163 LEU A CA 1
ATOM 1385 C C . LEU A 1 163 ? 11.613 -6.997 0.446 1.00 92.25 163 LEU A C 1
ATOM 1387 O O . LEU A 1 163 ? 11.076 -8.096 0.570 1.00 92.25 163 LEU A O 1
ATOM 1391 N N . GLU A 1 164 ? 11.592 -6.330 -0.709 1.00 92.88 164 GLU A N 1
ATOM 1392 C CA . GLU A 1 164 ? 11.000 -6.881 -1.929 1.00 92.88 164 GLU A CA 1
ATOM 1393 C C . GLU A 1 164 ? 11.793 -8.084 -2.470 1.00 92.88 164 GLU A C 1
ATOM 1395 O O . GLU A 1 164 ? 11.198 -9.054 -2.943 1.00 92.88 164 GLU A O 1
ATOM 1400 N N . GLN A 1 165 ? 13.126 -8.061 -2.385 1.00 92.56 165 GLN A N 1
ATOM 1401 C CA . GLN A 1 165 ? 13.966 -9.205 -2.755 1.00 92.56 165 GLN A CA 1
ATOM 1402 C C . GLN A 1 165 ? 13.734 -10.401 -1.831 1.00 92.56 165 GLN A C 1
ATOM 1404 O O . GLN A 1 165 ? 13.561 -11.516 -2.321 1.00 92.56 165 GLN A O 1
ATOM 1409 N N . GLU A 1 166 ? 13.687 -10.178 -0.518 1.00 92.50 166 GLU A N 1
ATOM 1410 C CA . GLU A 1 166 ? 13.402 -11.230 0.463 1.00 92.50 166 GLU A CA 1
ATOM 1411 C C . GLU A 1 166 ? 12.016 -11.840 0.230 1.00 92.50 166 GLU A C 1
ATOM 1413 O O . GLU A 1 166 ? 11.886 -13.059 0.127 1.00 92.50 166 GLU A O 1
ATOM 1418 N N . ARG A 1 167 ? 10.994 -11.006 -0.005 1.00 90.94 167 ARG A N 1
ATOM 1419 C CA . ARG A 1 167 ? 9.648 -11.472 -0.371 1.00 90.94 167 ARG A CA 1
ATOM 1420 C C . ARG A 1 167 ? 9.662 -12.380 -1.603 1.00 90.94 167 ARG A C 1
ATOM 1422 O O . ARG A 1 167 ? 9.007 -13.419 -1.607 1.00 90.94 167 ARG A O 1
ATOM 1429 N N . LYS A 1 168 ? 10.406 -12.005 -2.651 1.00 87.31 168 LYS A N 1
ATOM 1430 C CA . LYS A 1 168 ? 10.534 -12.805 -3.882 1.00 87.31 168 LYS A CA 1
ATOM 1431 C C . LYS A 1 168 ? 11.225 -14.148 -3.643 1.00 87.31 168 LYS A C 1
ATOM 1433 O O . LYS A 1 168 ? 10.898 -15.103 -4.342 1.00 87.31 168 LYS A O 1
ATOM 1438 N N . LYS A 1 169 ? 12.165 -14.226 -2.695 1.00 88.12 169 LYS A N 1
ATOM 1439 C CA . LYS A 1 169 ? 12.815 -15.488 -2.307 1.00 88.12 169 LYS A CA 1
ATOM 1440 C C . LYS A 1 169 ? 11.853 -16.397 -1.549 1.00 88.12 169 LYS A C 1
ATOM 1442 O O . LYS A 1 169 ? 11.788 -17.569 -1.877 1.00 88.12 169 LYS A O 1
ATOM 1447 N N . SER A 1 170 ? 11.076 -15.862 -0.603 1.00 82.75 170 SER A N 1
ATOM 1448 C CA . SER A 1 170 ? 10.096 -16.651 0.166 1.00 82.75 170 SER A CA 1
ATOM 1449 C C . SER A 1 170 ? 8.897 -17.142 -0.652 1.00 82.75 170 SER A C 1
ATOM 1451 O O . SER A 1 170 ? 8.161 -18.002 -0.182 1.00 82.75 170 SER A O 1
ATOM 1453 N N . ALA A 1 171 ? 8.648 -16.554 -1.825 1.00 73.00 171 ALA A N 1
ATOM 1454 C CA . ALA A 1 171 ? 7.535 -16.916 -2.704 1.00 73.00 171 ALA A CA 1
ATOM 1455 C C . ALA A 1 171 ? 7.900 -17.963 -3.778 1.00 73.00 171 ALA A C 1
ATOM 1457 O O . ALA A 1 171 ? 7.027 -18.325 -4.571 1.00 73.00 171 ALA A O 1
ATOM 1458 N N . LYS A 1 172 ? 9.170 -18.386 -3.845 1.00 58.19 172 LYS A N 1
ATOM 1459 C CA . LYS A 1 172 ? 9.662 -19.489 -4.683 1.00 58.19 172 LYS A CA 1
ATOM 1460 C C . LYS A 1 172 ? 9.768 -20.759 -3.854 1.00 58.19 172 LYS A C 1
ATOM 1462 O O . LYS A 1 172 ? 9.501 -21.823 -4.446 1.00 58.19 172 LYS A O 1
#

Solvent-accessible surface area (backbone atoms only — not comparable to full-atom values): 10254 Å² total; per-residue (Å²): 136,85,73,76,61,64,67,55,55,53,50,50,49,52,50,54,47,35,66,72,74,68,67,46,64,73,58,53,52,52,49,46,58,60,42,46,70,71,44,40,48,75,45,78,48,86,72,59,61,36,55,88,39,44,76,32,85,54,71,54,96,94,35,76,48,40,42,70,68,52,43,52,51,45,29,70,78,38,63,74,51,65,45,46,46,74,41,64,43,97,86,68,34,38,72,30,23,35,37,74,50,53,52,97,47,26,59,76,54,69,89,77,51,50,69,75,64,66,44,50,64,58,59,51,26,70,73,66,67,46,76,65,73,77,56,49,54,43,88,41,76,54,90,65,98,65,82,88,79,56,63,70,62,48,52,54,52,50,50,42,54,48,54,52,51,53,41,56,59,76,64,108

Secondary structure (DSSP, 8-state):
-----HHHHHHHHHHHHIIIII--HHHHHHHHHHHHHHHEEEEE-----SGGGSSBPPEETTEE--SHHHHHHHHHH-GGGGGEEEEEPTTS-EEEEEETTEETTEETT-TT--HHHHSTTHHHHHHHSS--SS-SEEEEEPPPSS----HHHHHHHHHHHHHHHHHHHHT-

Mean predicted aligned error: 6.16 Å